Protein AF-A0A969B876-F1 (afdb_monomer_lite)

pLDDT: mean 83.26, std 17.42, range [34.38, 95.25]

Secondary structure (DSSP, 8-state):
-----------SS-SS--HHHHHHHHHHSS---TT-BSB-TTS-B---HHHHHHTTT---EEEEEEETTSHHHHTTT--BS-TT-HHHHHHHHHHS--SEEEEE--SSTTT---S--SS----

Foldseek 3Di:
DPDDDDDQQQAPAGSDEDLQQSLLCQFQVAGDDHQWACAHPVLHHGHTPQNVCVVVVDAAEDEDQAACLARNNLSNFDGGGGSVVSVRSVVRVLVGSHRAYEYDHPDPCVPDVDRDPPRYDDD

Radius of gyration: 14.63 Å; chains: 1; bounding box: 33×41×38 Å

Sequence (123 aa):
MPFTGFINTSSQSHKITDSGAGGTAFSIGKRSYNGSIGVAPDTLPAENITEMLSKKGYNTGVVSTSSVTHATPACFYAHVKLRKMEEEIARQLVHSDIDFLRGEAQGFCAKKRRVQLFRFFTI

Structure (mmCIF, N/CA/C/O backbone):
data_AF-A0A969B876-F1
#
_entry.id   AF-A0A969B876-F1
#
loop_
_atom_site.group_PDB
_atom_site.id
_atom_site.type_symbol
_atom_site.label_atom_id
_atom_site.label_alt_id
_atom_site.label_comp_id
_atom_site.label_asym_id
_atom_site.label_entity_id
_atom_site.label_seq_id
_atom_site.pdbx_PDB_ins_code
_atom_site.Cartn_x
_atom_site.Cartn_y
_atom_site.Cartn_z
_atom_site.occupancy
_atom_site.B_iso_or_equiv
_atom_site.auth_seq_id
_atom_site.auth_comp_id
_atom_site.auth_asym_id
_atom_site.auth_atom_id
_atom_site.pdbx_PDB_model_num
ATOM 1 N N . MET A 1 1 ? -7.332 -23.294 6.217 1.00 75.75 1 MET A N 1
ATOM 2 C CA . MET A 1 1 ? -8.273 -22.781 5.198 1.00 75.75 1 MET A CA 1
ATOM 3 C C . MET A 1 1 ? -8.767 -23.955 4.364 1.00 75.75 1 MET A C 1
ATOM 5 O O . MET A 1 1 ? -7.915 -24.727 3.948 1.00 75.75 1 MET A O 1
ATOM 9 N N . PRO A 1 2 ? -10.085 -24.134 4.162 1.00 91.06 2 PRO A N 1
ATOM 10 C CA . PRO A 1 2 ? -10.636 -25.296 3.448 1.00 91.06 2 PRO A CA 1
ATOM 11 C C . PRO A 1 2 ? -10.579 -25.185 1.912 1.00 91.06 2 PRO A C 1
ATOM 13 O O . PRO A 1 2 ? -10.758 -26.185 1.229 1.00 91.06 2 PRO A O 1
ATOM 16 N N . PHE A 1 3 ? -10.304 -23.994 1.368 1.00 92.25 3 PHE A N 1
ATOM 17 C CA . PHE A 1 3 ? -10.189 -23.739 -0.072 1.00 92.25 3 PHE A CA 1
ATOM 18 C C . PHE A 1 3 ? -8.804 -23.188 -0.412 1.00 92.25 3 PHE A C 1
ATOM 20 O O . PHE A 1 3 ? -8.182 -22.512 0.408 1.00 92.25 3 PHE A O 1
ATOM 27 N N . THR A 1 4 ? -8.321 -23.476 -1.619 1.00 92.69 4 THR A N 1
ATOM 28 C CA . THR A 1 4 ? -7.033 -22.999 -2.141 1.00 92.69 4 THR A CA 1
ATOM 29 C C . THR A 1 4 ? -7.228 -22.513 -3.572 1.00 92.69 4 THR A C 1
ATOM 31 O O . THR A 1 4 ? -7.958 -23.130 -4.342 1.00 92.69 4 THR A O 1
ATOM 34 N N . GLY A 1 5 ? -6.584 -21.402 -3.919 1.00 93.31 5 GLY A N 1
ATOM 35 C CA . GLY A 1 5 ? -6.605 -20.828 -5.259 1.00 93.31 5 GLY A CA 1
ATOM 36 C C . GLY A 1 5 ? -5.231 -20.291 -5.634 1.00 93.31 5 GLY A C 1
ATOM 37 O O . GLY A 1 5 ? -4.404 -20.012 -4.766 1.00 93.31 5 GLY A O 1
ATOM 38 N N . PHE A 1 6 ? -4.995 -20.143 -6.933 1.00 94.06 6 PHE A N 1
ATOM 39 C CA . PHE A 1 6 ? -3.778 -19.537 -7.460 1.00 94.06 6 PHE A CA 1
ATOM 40 C C . PHE A 1 6 ? -4.066 -18.109 -7.906 1.00 94.06 6 PHE A C 1
ATOM 42 O O . PHE A 1 6 ? -5.085 -17.844 -8.543 1.00 94.06 6 PHE A O 1
ATOM 49 N N . ILE A 1 7 ? -3.153 -17.193 -7.588 1.00 93.69 7 ILE A N 1
ATOM 50 C CA . ILE A 1 7 ? -3.236 -15.796 -8.011 1.00 93.69 7 ILE A CA 1
ATOM 51 C C . ILE A 1 7 ? -2.020 -15.424 -8.854 1.00 93.69 7 ILE A C 1
ATOM 53 O O . ILE A 1 7 ? -0.901 -15.857 -8.583 1.00 93.69 7 ILE A O 1
ATOM 57 N N . ASN A 1 8 ? -2.239 -14.594 -9.873 1.00 91.62 8 ASN A N 1
ATOM 58 C CA . ASN A 1 8 ? -1.157 -14.008 -10.654 1.00 91.62 8 ASN A CA 1
ATOM 59 C C . ASN A 1 8 ? -0.767 -12.646 -10.064 1.00 91.62 8 ASN A C 1
ATOM 61 O O . ASN A 1 8 ? -1.570 -11.710 -10.079 1.00 91.62 8 ASN A O 1
ATOM 65 N N . THR A 1 9 ? 0.477 -12.549 -9.597 1.00 92.94 9 THR A N 1
ATOM 66 C CA . THR A 1 9 ? 1.043 -11.392 -8.894 1.00 92.94 9 THR A CA 1
ATOM 67 C C . THR A 1 9 ? 1.900 -10.485 -9.776 1.00 92.94 9 THR A C 1
ATOM 69 O O . THR A 1 9 ? 2.524 -9.570 -9.253 1.00 92.94 9 THR A O 1
ATOM 72 N N . SER A 1 10 ? 1.951 -10.694 -11.097 1.00 92.19 10 SER A N 1
ATOM 73 C CA . SER A 1 10 ? 2.715 -9.824 -12.002 1.00 92.19 10 SER A CA 1
ATOM 74 C C . SER A 1 10 ? 2.293 -8.358 -11.860 1.00 92.19 10 SER A C 1
ATOM 76 O O . SER A 1 10 ? 1.090 -8.063 -11.866 1.00 92.19 10 SER A O 1
ATOM 78 N N . SER A 1 11 ? 3.260 -7.442 -11.811 1.00 89.81 11 SER A N 1
ATOM 79 C CA . SER A 1 11 ? 2.964 -6.012 -11.865 1.00 89.81 11 SER A CA 1
ATOM 80 C C . SER A 1 11 ? 2.611 -5.593 -13.291 1.00 89.81 11 SER A C 1
ATOM 82 O O . SER A 1 11 ? 2.718 -6.373 -14.240 1.00 89.81 11 SER A O 1
ATOM 84 N N . GLN A 1 12 ? 2.143 -4.360 -13.466 1.00 90.69 12 GLN A N 1
ATOM 85 C CA . GLN A 1 12 ? 1.807 -3.878 -14.802 1.00 90.69 12 GLN A CA 1
ATOM 86 C C . GLN A 1 12 ? 3.058 -3.635 -15.659 1.00 90.69 12 GLN A C 1
ATOM 88 O O . GLN A 1 12 ? 3.016 -3.821 -16.872 1.00 90.69 12 GLN A O 1
ATOM 93 N N . SER A 1 13 ? 4.169 -3.229 -15.037 1.00 85.62 13 SER A N 1
ATOM 94 C CA . SER A 1 13 ? 5.409 -2.922 -15.752 1.00 85.62 13 SER A CA 1
ATOM 95 C C . SER A 1 13 ? 6.359 -4.115 -15.878 1.00 85.62 13 SER A C 1
ATOM 97 O O . SER A 1 13 ? 7.139 -4.155 -16.824 1.00 85.62 13 SER A O 1
ATOM 99 N N . HIS A 1 14 ? 6.321 -5.083 -14.953 1.00 88.50 14 HIS A N 1
ATOM 100 C CA . HIS A 1 14 ? 7.266 -6.202 -14.913 1.00 88.50 14 HIS A CA 1
ATOM 101 C C . HIS A 1 14 ? 6.572 -7.536 -14.617 1.00 88.50 14 HIS A C 1
ATOM 103 O O . HIS A 1 14 ? 5.629 -7.625 -13.834 1.00 88.50 14 HIS A O 1
ATOM 109 N N . LYS A 1 15 ? 7.121 -8.627 -15.172 1.00 88.94 15 LYS A N 1
ATOM 110 C CA . LYS A 1 15 ? 6.703 -9.994 -14.808 1.00 88.94 15 LYS A CA 1
ATOM 111 C C . LYS A 1 15 ? 7.000 -10.316 -13.338 1.00 88.94 15 LYS A C 1
ATOM 113 O O . LYS A 1 15 ? 6.279 -11.102 -12.733 1.00 88.94 15 LYS A O 1
ATOM 118 N N . ILE A 1 16 ? 8.044 -9.700 -12.779 1.00 92.12 16 ILE A N 1
ATOM 119 C CA . ILE A 1 16 ? 8.460 -9.844 -11.381 1.00 92.12 16 ILE A CA 1
ATOM 120 C C . ILE A 1 16 ? 8.000 -8.602 -10.614 1.00 92.12 16 ILE A C 1
ATOM 122 O O . ILE A 1 16 ? 8.475 -7.491 -10.868 1.00 92.12 16 ILE A O 1
ATOM 126 N N . THR A 1 17 ? 7.060 -8.797 -9.691 1.00 92.69 17 THR A N 1
ATOM 127 C CA . THR A 1 17 ? 6.534 -7.725 -8.840 1.00 92.69 17 THR A CA 1
ATOM 128 C C . THR A 1 17 ? 7.476 -7.402 -7.690 1.00 92.69 17 THR A C 1
ATOM 130 O O . THR A 1 17 ? 8.203 -8.264 -7.198 1.00 92.69 17 THR A O 1
ATOM 133 N N . ASP A 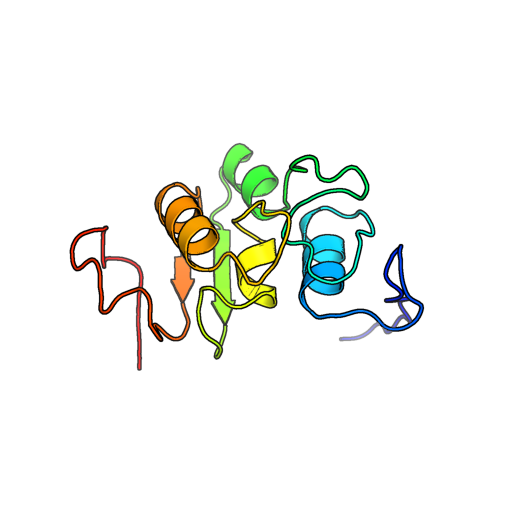1 18 ? 7.400 -6.165 -7.211 1.00 92.25 18 ASP A N 1
ATOM 134 C CA . ASP A 1 18 ? 7.922 -5.789 -5.904 1.00 92.25 18 ASP A CA 1
ATOM 135 C C . ASP A 1 18 ? 6.798 -5.738 -4.850 1.00 92.25 18 ASP A C 1
ATOM 137 O O . ASP A 1 18 ? 5.611 -5.875 -5.163 1.00 92.25 18 ASP A O 1
ATOM 141 N N . SER A 1 19 ? 7.173 -5.534 -3.583 1.00 91.94 19 SER A N 1
ATOM 142 C CA . SER A 1 19 ? 6.217 -5.422 -2.472 1.00 91.94 19 SER A CA 1
ATOM 143 C C . SER A 1 19 ? 5.278 -4.219 -2.597 1.00 91.94 19 SER A C 1
ATOM 145 O O . SER A 1 19 ? 4.157 -4.298 -2.109 1.00 91.94 19 SER A O 1
ATOM 147 N N . GLY A 1 20 ? 5.715 -3.125 -3.236 1.00 90.50 20 GLY A N 1
ATOM 148 C CA . GLY A 1 20 ? 4.887 -1.936 -3.449 1.00 90.50 20 GLY A CA 1
ATOM 149 C C . GLY A 1 20 ? 3.774 -2.188 -4.461 1.00 90.50 20 GLY A C 1
ATOM 150 O O . GLY A 1 20 ? 2.601 -2.010 -4.140 1.00 90.50 20 GLY A O 1
ATOM 151 N N . ALA A 1 21 ? 4.110 -2.708 -5.645 1.00 93.19 21 ALA A N 1
ATOM 152 C CA . ALA A 1 21 ? 3.110 -3.043 -6.658 1.00 93.19 21 ALA A CA 1
ATOM 153 C C . ALA A 1 21 ? 2.151 -4.146 -6.187 1.00 93.19 21 ALA A C 1
ATOM 155 O O . ALA A 1 21 ? 0.947 -4.053 -6.422 1.00 93.19 21 ALA A O 1
ATOM 156 N N . GLY A 1 22 ? 2.671 -5.164 -5.490 1.00 93.56 22 GLY A N 1
ATOM 157 C CA . GLY A 1 22 ? 1.857 -6.238 -4.923 1.00 93.56 22 GLY A CA 1
ATOM 158 C C . GLY A 1 22 ? 0.921 -5.737 -3.822 1.00 93.56 22 GLY A C 1
ATOM 159 O O . GLY A 1 22 ? -0.279 -5.992 -3.877 1.00 93.56 22 GLY A O 1
ATOM 160 N N . GLY A 1 23 ? 1.451 -4.980 -2.855 1.00 93.69 23 GLY A N 1
ATOM 161 C CA . GLY A 1 23 ? 0.660 -4.384 -1.775 1.00 93.69 23 GLY A CA 1
ATOM 162 C C . GLY A 1 23 ? -0.403 -3.424 -2.300 1.00 93.69 23 GLY A C 1
ATOM 163 O O . GLY A 1 23 ? -1.553 -3.502 -1.882 1.00 93.69 23 GLY A O 1
ATOM 164 N N . THR A 1 24 ? -0.049 -2.596 -3.285 1.00 94.62 24 THR A N 1
ATOM 165 C CA . THR A 1 24 ? -0.985 -1.691 -3.961 1.00 94.62 24 THR A CA 1
ATOM 166 C C . THR A 1 24 ? -2.085 -2.480 -4.663 1.00 94.62 24 THR A C 1
ATOM 168 O O . THR A 1 24 ? -3.258 -2.185 -4.479 1.00 94.62 24 THR A O 1
ATOM 171 N N . ALA A 1 25 ? -1.754 -3.548 -5.394 1.00 94.94 25 ALA A N 1
ATOM 172 C CA . ALA A 1 25 ? -2.769 -4.376 -6.045 1.00 94.94 25 ALA A CA 1
ATOM 173 C C . ALA A 1 25 ? -3.782 -4.975 -5.055 1.00 94.94 25 ALA A C 1
ATOM 175 O O . ALA A 1 25 ? -4.967 -5.044 -5.378 1.00 94.94 25 ALA A O 1
ATOM 176 N N . PHE A 1 26 ? -3.342 -5.353 -3.850 1.00 94.44 26 PHE A N 1
ATOM 177 C CA . PHE A 1 26 ? -4.241 -5.804 -2.786 1.00 94.44 26 PHE A CA 1
ATOM 178 C C . PHE A 1 26 ? -5.043 -4.672 -2.143 1.00 94.44 26 PHE A C 1
ATOM 180 O O . PHE A 1 26 ? -6.186 -4.901 -1.755 1.00 94.44 26 PHE A O 1
ATOM 187 N N . SER A 1 27 ? -4.474 -3.473 -2.016 1.00 94.25 27 SER A N 1
ATOM 188 C CA . SER A 1 27 ? -5.136 -2.366 -1.331 1.00 94.25 27 SER A CA 1
ATOM 189 C C . SER A 1 27 ? -6.142 -1.623 -2.211 1.00 94.25 27 SER A C 1
ATOM 191 O O . SER A 1 27 ? -7.222 -1.311 -1.721 1.00 94.25 27 SER A O 1
ATOM 193 N N . ILE A 1 28 ? -5.833 -1.380 -3.492 1.00 94.69 28 ILE A N 1
ATOM 194 C CA . ILE A 1 28 ? -6.697 -0.629 -4.430 1.00 94.69 28 ILE A CA 1
ATOM 195 C C . ILE A 1 28 ? -7.424 -1.527 -5.447 1.00 94.69 28 ILE A C 1
ATOM 197 O O . ILE A 1 28 ? -8.221 -1.047 -6.252 1.00 94.69 28 ILE A O 1
ATOM 201 N N . GLY A 1 29 ? -7.105 -2.827 -5.497 1.00 92.69 29 GLY A N 1
ATOM 202 C CA . GLY A 1 29 ? -7.710 -3.777 -6.442 1.00 92.69 29 GLY A CA 1
ATOM 203 C C . GLY A 1 29 ? -7.278 -3.603 -7.906 1.00 92.69 29 GLY A C 1
ATOM 204 O O . GLY A 1 29 ? -7.885 -4.185 -8.805 1.00 92.69 29 GLY A O 1
ATOM 205 N N . LYS A 1 30 ? -6.238 -2.807 -8.177 1.00 92.25 30 LYS A N 1
ATOM 206 C CA . LYS A 1 30 ? -5.701 -2.542 -9.521 1.00 92.25 30 LYS A CA 1
ATOM 207 C C . LYS A 1 30 ? -4.200 -2.789 -9.551 1.00 92.25 30 LYS A C 1
ATOM 209 O O . LYS A 1 30 ? -3.473 -2.371 -8.656 1.00 92.25 30 LYS A O 1
ATOM 214 N N . ARG A 1 31 ? -3.719 -3.436 -10.615 1.00 91.75 31 ARG A N 1
ATOM 215 C CA . ARG A 1 31 ? -2.277 -3.607 -10.836 1.00 91.75 31 ARG A CA 1
ATOM 216 C C . ARG A 1 31 ? -1.638 -2.252 -11.098 1.00 91.75 31 ARG A C 1
ATOM 218 O O . ARG A 1 31 ? -2.169 -1.479 -11.887 1.00 91.75 31 ARG A O 1
ATOM 225 N N . SER A 1 32 ? -0.487 -2.017 -10.483 1.00 93.06 32 SER A N 1
ATOM 226 C CA . SER A 1 32 ? 0.319 -0.814 -10.681 1.00 93.06 32 SER A CA 1
ATOM 227 C C . SER A 1 32 ? 1.755 -1.186 -11.073 1.00 93.06 32 SER A C 1
ATOM 229 O O . SER A 1 32 ? 2.062 -2.360 -11.315 1.00 93.06 32 SER A O 1
ATOM 231 N N . TYR A 1 33 ? 2.633 -0.196 -11.202 1.00 93.75 33 TYR A N 1
ATOM 232 C CA . TYR A 1 33 ? 4.037 -0.377 -11.577 1.00 93.75 33 TYR A CA 1
ATOM 233 C C . TYR A 1 33 ? 4.927 -0.639 -10.351 1.00 93.75 33 TYR A C 1
ATOM 235 O O . TYR A 1 33 ? 4.578 -0.276 -9.228 1.00 93.75 33 TYR A O 1
ATOM 243 N N . ASN A 1 34 ? 6.096 -1.257 -10.550 1.00 92.94 34 ASN A N 1
ATOM 244 C CA . ASN A 1 34 ? 7.018 -1.561 -9.449 1.00 92.94 34 ASN A CA 1
ATOM 245 C C . ASN A 1 34 ? 7.431 -0.306 -8.663 1.00 92.94 34 ASN A C 1
ATOM 247 O O . ASN A 1 34 ? 7.873 0.688 -9.237 1.00 92.94 34 ASN A O 1
ATOM 251 N N . GLY A 1 35 ? 7.328 -0.383 -7.339 1.00 91.56 35 GLY A N 1
ATOM 252 C CA . GLY A 1 35 ? 7.651 0.706 -6.422 1.00 91.56 35 GLY A CA 1
ATOM 253 C C . GLY A 1 35 ? 6.521 1.707 -6.183 1.00 91.56 35 GLY A C 1
ATOM 254 O O . GLY A 1 35 ? 6.729 2.631 -5.399 1.00 91.56 35 GLY A O 1
ATOM 255 N N . SER A 1 36 ? 5.354 1.532 -6.805 1.00 93.25 36 SER A N 1
ATOM 256 C CA . SER A 1 36 ? 4.137 2.289 -6.480 1.00 93.25 36 SER A CA 1
ATOM 257 C C . SER A 1 36 ? 3.633 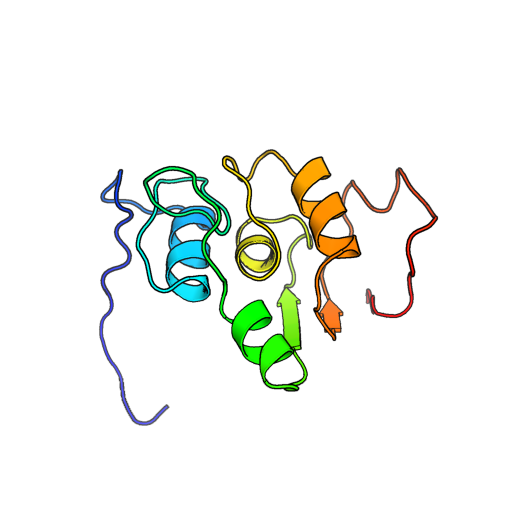1.972 -5.068 1.00 93.25 36 SER A C 1
ATOM 259 O O . SER A 1 36 ? 3.817 0.857 -4.578 1.00 93.25 36 SER A O 1
ATOM 261 N N . ILE A 1 37 ? 3.001 2.952 -4.419 1.00 95.19 37 ILE A N 1
ATOM 262 C CA . ILE A 1 37 ? 2.322 2.800 -3.126 1.00 95.19 37 ILE A CA 1
ATOM 263 C C . ILE A 1 37 ? 0.961 3.484 -3.246 1.00 95.19 37 ILE A C 1
ATOM 265 O O . ILE A 1 37 ? 0.916 4.702 -3.389 1.00 95.19 37 ILE A O 1
ATOM 269 N N . GLY A 1 38 ? -0.134 2.720 -3.256 1.00 92.38 38 GLY A N 1
ATOM 270 C CA . GLY A 1 38 ? -1.504 3.262 -3.266 1.00 92.38 38 GLY A CA 1
ATOM 271 C C . GLY A 1 38 ? -1.878 4.069 -4.520 1.00 92.38 38 GLY A C 1
ATOM 272 O O . GLY A 1 38 ? -2.880 4.780 -4.530 1.00 92.38 38 GLY A O 1
ATOM 273 N N . VAL A 1 39 ? -1.085 3.998 -5.589 1.00 94.69 39 VAL A N 1
ATOM 274 C CA . VAL A 1 39 ? -1.340 4.736 -6.835 1.00 94.69 39 VAL A CA 1
ATOM 275 C C . VAL A 1 39 ? -1.664 3.790 -7.979 1.00 94.69 39 VAL A C 1
ATOM 277 O O . VAL A 1 39 ? -1.109 2.693 -8.092 1.00 94.69 39 VAL A O 1
ATOM 280 N N . ALA A 1 40 ? -2.551 4.240 -8.854 1.00 92.69 40 ALA A N 1
ATOM 281 C CA . ALA A 1 40 ? -2.864 3.564 -10.097 1.00 92.69 40 ALA A CA 1
ATOM 282 C C . ALA A 1 40 ? -1.693 3.668 -11.109 1.00 92.69 40 ALA A C 1
ATOM 284 O O . ALA A 1 40 ? -0.749 4.440 -10.915 1.00 92.69 40 ALA A O 1
ATOM 285 N N . PRO A 1 41 ? -1.733 2.876 -12.198 1.00 90.00 41 PRO A N 1
ATOM 286 C CA . PRO A 1 41 ? -0.804 2.949 -13.333 1.00 90.00 41 PRO A CA 1
ATOM 287 C C . PRO A 1 41 ? -0.460 4.344 -13.858 1.00 90.00 41 PRO A C 1
ATOM 289 O O . PRO A 1 41 ? 0.660 4.595 -14.292 1.00 90.00 41 PRO A O 1
ATOM 292 N N . ASP A 1 42 ? -1.442 5.238 -13.827 1.00 89.94 42 ASP A N 1
ATOM 293 C CA . ASP A 1 42 ? -1.378 6.635 -14.257 1.00 89.94 42 ASP A CA 1
ATOM 294 C C . ASP A 1 42 ? -0.720 7.552 -13.213 1.00 89.94 42 ASP A C 1
ATOM 296 O O . ASP A 1 42 ? -0.648 8.765 -13.403 1.00 89.94 42 ASP A O 1
ATOM 300 N N . THR A 1 43 ? -0.198 6.982 -12.122 1.00 89.38 43 THR A N 1
ATOM 301 C CA . THR A 1 43 ? 0.384 7.667 -10.960 1.00 89.38 43 THR A CA 1
ATOM 302 C C . THR A 1 43 ? -0.613 8.485 -10.140 1.00 89.38 43 THR A C 1
ATOM 304 O O . THR A 1 43 ? -0.193 9.220 -9.241 1.00 89.38 43 THR A O 1
ATOM 307 N N . LEU A 1 44 ? -1.914 8.359 -10.418 1.00 93.44 44 LEU A N 1
ATOM 308 C CA . LEU A 1 44 ? -2.956 9.024 -9.650 1.00 93.44 44 LEU A CA 1
ATOM 309 C C . LEU A 1 44 ? -3.260 8.234 -8.368 1.00 93.44 44 LEU A C 1
ATOM 311 O O . LEU A 1 44 ? -3.223 6.997 -8.378 1.00 93.44 44 LEU A O 1
ATOM 315 N N . PRO A 1 45 ? -3.548 8.923 -7.250 1.00 93.00 45 PRO A N 1
ATOM 316 C CA . PRO A 1 45 ? -3.990 8.266 -6.027 1.00 93.00 45 PRO A CA 1
ATOM 317 C C . PRO A 1 45 ? -5.301 7.523 -6.295 1.00 93.00 45 PRO A C 1
ATOM 319 O O . PRO A 1 45 ? -6.239 8.079 -6.869 1.00 93.00 45 PRO A O 1
ATOM 322 N N . ALA A 1 46 ? -5.351 6.257 -5.894 1.00 93.56 46 ALA A N 1
ATOM 323 C CA . ALA A 1 46 ? -6.546 5.434 -5.976 1.00 93.56 46 ALA A CA 1
ATOM 324 C C . ALA A 1 46 ? -6.981 5.055 -4.567 1.00 93.56 46 ALA A C 1
ATOM 326 O O . ALA A 1 46 ? -6.139 4.693 -3.752 1.00 93.56 46 ALA A O 1
ATOM 327 N N . GLU A 1 47 ? -8.285 5.122 -4.311 1.00 94.00 47 GLU A N 1
ATOM 328 C CA . GLU A 1 47 ? -8.853 4.800 -3.005 1.00 94.00 47 GLU A CA 1
ATOM 329 C C . GLU A 1 47 ? -8.465 3.380 -2.575 1.00 94.00 47 GLU A C 1
ATOM 331 O O . GLU A 1 47 ? -8.601 2.420 -3.343 1.00 94.00 47 GLU A O 1
ATOM 336 N N . ASN A 1 48 ? -7.956 3.262 -1.353 1.00 93.94 48 ASN A N 1
ATOM 337 C CA . ASN A 1 48 ? -7.530 1.996 -0.782 1.00 93.94 48 ASN A CA 1
ATOM 338 C C . ASN A 1 48 ? -8.634 1.369 0.092 1.00 93.94 48 ASN A C 1
ATOM 340 O O . ASN A 1 48 ? -9.590 2.018 0.516 1.00 93.94 48 ASN A O 1
ATOM 344 N N . ILE A 1 49 ? -8.500 0.077 0.392 1.00 94.19 49 ILE A N 1
ATOM 345 C CA . ILE A 1 49 ? -9.501 -0.664 1.166 1.00 94.19 49 ILE A CA 1
ATOM 346 C C . ILE A 1 49 ? -9.730 -0.100 2.577 1.00 94.19 49 ILE A C 1
ATOM 348 O O . ILE A 1 49 ? -10.850 -0.188 3.077 1.00 94.19 49 ILE A O 1
ATOM 352 N N . THR A 1 50 ? -8.716 0.480 3.230 1.00 91.38 50 THR A N 1
ATOM 353 C CA . THR A 1 50 ? -8.892 1.029 4.584 1.00 91.38 50 THR A CA 1
ATOM 354 C C . THR A 1 50 ? -9.680 2.335 4.543 1.00 91.38 50 THR A C 1
ATOM 356 O O . THR A 1 50 ? -10.593 2.504 5.344 1.00 91.38 50 THR A O 1
ATOM 359 N N . GLU A 1 51 ? -9.445 3.189 3.547 1.00 92.25 51 GLU A N 1
ATOM 360 C CA . GLU A 1 51 ? -10.233 4.402 3.305 1.00 92.25 51 GLU A CA 1
ATOM 361 C C . GLU A 1 51 ? -11.696 4.055 3.006 1.00 92.25 51 GLU A C 1
ATOM 363 O O . GLU A 1 51 ? -12.614 4.630 3.595 1.00 92.25 51 GLU A O 1
ATOM 368 N N . MET A 1 52 ? -11.928 3.051 2.150 1.00 93.25 52 MET A N 1
ATOM 369 C CA . MET A 1 52 ? -13.279 2.570 1.844 1.00 93.25 52 MET A CA 1
ATOM 370 C C . MET A 1 52 ? -14.014 2.054 3.088 1.00 93.25 52 MET A C 1
ATOM 372 O O . MET A 1 52 ? -15.229 2.227 3.209 1.00 93.25 52 MET A O 1
ATOM 376 N N . LEU A 1 53 ? -13.304 1.367 3.987 1.00 92.62 53 LEU A N 1
ATOM 377 C CA . LEU A 1 53 ? -13.864 0.815 5.220 1.00 92.62 53 LEU A CA 1
ATOM 378 C C . LEU A 1 53 ? -14.096 1.898 6.278 1.00 92.62 53 LEU A C 1
ATOM 380 O O . LEU A 1 53 ? -15.146 1.892 6.920 1.00 92.62 53 LEU A O 1
ATOM 384 N N . SER A 1 54 ? -13.180 2.857 6.397 1.00 90.06 54 SER A N 1
ATOM 385 C CA . SER A 1 54 ? -13.305 3.990 7.313 1.00 90.06 54 SER A CA 1
ATOM 386 C C . SER A 1 54 ? -14.513 4.866 6.961 1.00 90.06 54 SER A C 1
ATOM 388 O O . SER A 1 54 ? -15.341 5.160 7.822 1.00 90.06 54 SER A O 1
ATOM 390 N N . LYS A 1 55 ? -14.745 5.142 5.665 1.00 91.44 55 LYS A N 1
ATOM 391 C CA . LYS A 1 55 ? -15.963 5.835 5.186 1.00 91.44 55 LYS A CA 1
ATOM 392 C C . LYS A 1 55 ? -17.265 5.118 5.544 1.00 91.44 55 LYS A C 1
ATOM 394 O O . LYS A 1 55 ? -18.318 5.747 5.610 1.00 91.44 55 LYS A O 1
ATOM 399 N N . LYS A 1 56 ? -17.210 3.802 5.753 1.00 93.88 56 LYS A N 1
ATOM 400 C CA . LYS A 1 56 ? -18.349 2.975 6.174 1.00 93.88 56 LYS A CA 1
ATOM 401 C C . LYS A 1 56 ? -18.452 2.827 7.698 1.00 93.88 56 LYS A C 1
ATOM 403 O O . LYS A 1 56 ? -19.361 2.147 8.163 1.00 93.88 56 LYS A O 1
ATOM 408 N N . GLY A 1 57 ? -17.550 3.443 8.464 1.00 91.94 57 GLY A N 1
ATOM 409 C CA . GLY A 1 57 ? -17.527 3.387 9.926 1.00 91.94 57 GLY A CA 1
ATOM 410 C C . GLY A 1 57 ? -16.957 2.089 10.502 1.00 91.94 57 GLY A C 1
ATOM 411 O O . GLY A 1 57 ? -17.249 1.761 11.649 1.00 91.94 57 GLY A O 1
ATOM 412 N N . TYR A 1 58 ? -16.182 1.324 9.725 1.00 92.75 58 TYR A N 1
ATOM 413 C CA . TYR A 1 58 ? -15.470 0.157 10.248 1.00 92.75 58 TYR A CA 1
ATOM 414 C C . TYR A 1 58 ? -14.131 0.563 10.853 1.00 92.75 58 TYR A C 1
ATOM 416 O O . TYR A 1 58 ? -13.393 1.344 10.256 1.00 92.75 58 TYR A O 1
ATOM 424 N N . ASN A 1 59 ? -13.774 -0.069 11.971 1.00 90.81 59 ASN A N 1
ATOM 425 C CA . ASN A 1 59 ? -12.448 0.094 12.550 1.00 90.81 59 ASN A CA 1
ATOM 426 C C . ASN A 1 59 ? -11.395 -0.573 11.659 1.00 90.81 59 ASN A C 1
ATOM 428 O O . ASN A 1 59 ? -11.534 -1.745 11.294 1.00 90.81 59 ASN A O 1
ATOM 432 N N . THR A 1 60 ? -10.319 0.146 11.350 1.00 89.44 60 THR A N 1
ATOM 433 C CA . THR A 1 60 ? -9.255 -0.347 10.462 1.00 89.44 60 THR A CA 1
ATOM 434 C C . THR A 1 60 ? -7.919 -0.500 11.183 1.00 89.44 60 THR A C 1
ATOM 436 O O . THR A 1 60 ? -7.554 0.298 12.042 1.00 89.44 60 THR A O 1
ATOM 439 N N . GLY A 1 61 ? -7.161 -1.548 10.849 1.00 89.25 61 GLY A N 1
ATOM 440 C CA . GLY A 1 61 ? -5.894 -1.832 11.515 1.00 89.25 61 GLY A CA 1
ATOM 441 C C . GLY A 1 61 ? -4.833 -2.409 10.588 1.00 89.25 61 GLY A C 1
ATOM 442 O O . GLY A 1 61 ? -5.119 -3.313 9.806 1.00 89.25 61 GLY A O 1
ATOM 443 N N . VAL A 1 62 ? -3.598 -1.918 10.705 1.00 88.75 62 VAL A N 1
ATOM 444 C CA . VAL A 1 62 ? -2.431 -2.404 9.955 1.00 88.75 62 VAL A CA 1
ATOM 445 C C . VAL A 1 62 ? -1.340 -2.825 10.932 1.00 88.75 62 VAL A C 1
ATOM 447 O O . VAL A 1 62 ? -0.863 -2.038 11.747 1.00 88.75 62 VAL A O 1
ATOM 450 N N . VAL A 1 63 ? -0.924 -4.087 10.840 1.00 89.81 63 VAL A N 1
ATOM 451 C CA . VAL A 1 63 ? 0.127 -4.657 11.687 1.00 89.81 63 VAL A CA 1
ATOM 452 C C . VAL A 1 63 ? 1.218 -5.234 10.799 1.00 89.81 63 VAL A C 1
ATOM 454 O O . VAL A 1 63 ? 0.947 -6.055 9.927 1.00 89.81 63 VAL A O 1
ATOM 457 N N . SER A 1 64 ? 2.456 -4.810 11.029 1.00 86.94 64 SER A N 1
ATOM 458 C CA . SER A 1 64 ? 3.644 -5.350 10.375 1.00 86.94 64 SER A CA 1
ATOM 459 C C . SER A 1 64 ? 4.753 -5.573 11.395 1.00 86.94 64 SER A C 1
ATOM 461 O O . SER A 1 64 ? 4.810 -4.904 12.421 1.00 86.94 64 SER A O 1
ATOM 463 N N . THR A 1 65 ? 5.656 -6.505 11.109 1.00 87.38 65 THR A N 1
ATOM 464 C CA . THR A 1 65 ? 6.925 -6.639 11.839 1.00 87.38 65 THR A CA 1
ATOM 465 C C . THR A 1 65 ? 8.005 -5.715 11.282 1.00 87.38 65 THR A C 1
ATOM 467 O O . THR A 1 65 ? 8.974 -5.429 11.971 1.00 87.38 65 THR A O 1
ATOM 470 N N . SER A 1 66 ? 7.845 -5.246 10.041 1.00 85.62 66 SER A N 1
ATOM 471 C CA . SER A 1 66 ? 8.760 -4.304 9.395 1.00 85.62 66 SER A CA 1
ATOM 472 C C . SER A 1 66 ? 8.538 -2.870 9.872 1.00 85.62 66 SER A C 1
ATOM 474 O O . SER A 1 66 ? 7.546 -2.572 10.543 1.00 85.62 66 SER A O 1
ATOM 476 N N . SER A 1 67 ? 9.388 -1.953 9.394 1.00 85.38 67 SER A N 1
ATOM 477 C CA . SER A 1 67 ? 9.130 -0.517 9.520 1.00 85.38 67 SER A CA 1
ATOM 478 C C . SER A 1 67 ? 7.734 -0.153 9.016 1.00 85.38 67 SER A C 1
ATOM 480 O O . SER A 1 67 ? 7.275 -0.673 7.991 1.00 85.38 67 SER A O 1
ATOM 482 N N . VAL A 1 68 ? 7.069 0.756 9.723 1.00 86.00 68 VAL A N 1
ATOM 483 C CA . VAL A 1 68 ? 5.734 1.244 9.356 1.00 86.00 68 VAL A CA 1
ATOM 484 C C . VAL A 1 68 ? 5.717 1.979 8.023 1.00 86.00 68 VAL A C 1
ATOM 486 O O . VAL A 1 68 ? 4.715 1.905 7.321 1.00 86.00 68 VAL A O 1
ATOM 489 N N . THR A 1 69 ? 6.830 2.611 7.637 1.00 88.06 69 THR A N 1
ATOM 490 C CA . THR A 1 69 ? 7.015 3.290 6.341 1.00 88.06 69 THR A CA 1
ATOM 491 C C . THR A 1 69 ? 7.394 2.340 5.207 1.00 88.06 69 THR A C 1
ATOM 493 O O . THR A 1 69 ? 7.520 2.764 4.059 1.00 88.06 69 THR A O 1
ATOM 496 N N . HIS A 1 70 ? 7.587 1.049 5.500 1.00 90.19 70 HIS A N 1
ATOM 497 C CA . HIS A 1 70 ? 7.934 0.065 4.486 1.00 90.19 70 HIS A CA 1
ATOM 498 C C . HIS A 1 70 ? 6.779 -0.136 3.490 1.00 90.19 70 HIS A C 1
ATOM 500 O O . HIS A 1 70 ? 5.618 0.132 3.789 1.00 90.19 70 HIS A O 1
ATOM 506 N N . ALA A 1 71 ? 7.086 -0.651 2.296 1.00 89.44 71 ALA A N 1
ATOM 507 C CA . ALA A 1 71 ? 6.132 -0.672 1.188 1.00 89.44 71 ALA A CA 1
ATOM 508 C C . ALA A 1 71 ? 4.819 -1.399 1.508 1.00 89.44 71 ALA A C 1
ATOM 510 O O . ALA A 1 71 ? 3.750 -0.873 1.220 1.00 89.44 71 ALA A O 1
ATOM 511 N N . THR A 1 72 ? 4.890 -2.585 2.118 1.00 92.12 72 THR A N 1
ATOM 512 C CA . THR A 1 72 ? 3.706 -3.413 2.385 1.00 92.12 72 THR A CA 1
ATOM 513 C C . THR A 1 72 ? 2.678 -2.715 3.284 1.00 92.12 72 THR A C 1
ATOM 515 O O . THR A 1 72 ? 1.536 -2.606 2.847 1.00 92.12 72 THR A O 1
ATOM 518 N N . PRO A 1 73 ? 3.024 -2.213 4.492 1.00 92.31 73 PRO A N 1
ATOM 519 C CA . PRO A 1 73 ? 2.059 -1.476 5.308 1.00 92.31 73 PRO A CA 1
ATOM 520 C C . PRO A 1 73 ? 1.656 -0.134 4.680 1.00 92.31 73 PRO A C 1
ATOM 522 O O . PRO A 1 73 ? 0.486 0.228 4.751 1.00 92.31 73 PRO A O 1
ATOM 525 N N . ALA A 1 74 ? 2.581 0.569 4.013 1.00 92.25 74 ALA A N 1
ATOM 526 C CA . ALA A 1 74 ? 2.313 1.873 3.405 1.00 92.25 74 ALA A CA 1
ATOM 527 C C . ALA A 1 74 ? 1.218 1.849 2.329 1.00 92.25 74 ALA A C 1
ATOM 529 O O . ALA A 1 74 ? 0.457 2.806 2.215 1.00 92.25 74 ALA A O 1
ATOM 530 N N . CYS A 1 75 ? 1.080 0.750 1.579 1.00 94.38 75 CYS A N 1
ATOM 531 C CA . CYS A 1 75 ? 0.061 0.624 0.526 1.00 94.38 75 CYS A CA 1
ATOM 532 C C . CYS A 1 75 ? -1.383 0.737 1.033 1.00 94.38 75 CYS A C 1
ATOM 534 O O . CYS A 1 75 ? -2.290 0.930 0.225 1.00 94.38 75 CYS A O 1
ATOM 536 N N . PHE A 1 76 ? -1.604 0.578 2.339 1.00 93.31 76 PHE A N 1
ATOM 537 C CA . PHE A 1 76 ? -2.928 0.602 2.952 1.00 93.31 76 PHE A CA 1
ATOM 538 C C . PHE A 1 76 ? -3.325 1.969 3.507 1.00 93.31 76 PHE A C 1
ATOM 540 O O . PHE A 1 76 ? -4.462 2.096 3.935 1.00 93.31 76 PHE A O 1
ATOM 547 N N . TYR A 1 77 ? -2.428 2.958 3.532 1.00 92.38 77 TYR A N 1
ATOM 548 C CA . TYR A 1 77 ? -2.715 4.278 4.113 1.00 92.38 77 TYR A CA 1
ATOM 549 C C . TYR A 1 77 ? -2.094 5.458 3.371 1.00 92.38 77 TYR A C 1
ATOM 551 O O . TYR A 1 77 ? -2.417 6.603 3.675 1.00 92.38 77 TYR A O 1
ATOM 559 N N . ALA A 1 78 ? -1.157 5.200 2.459 1.00 93.75 78 ALA A N 1
ATOM 560 C CA . ALA A 1 78 ? -0.440 6.227 1.729 1.00 93.75 78 ALA A CA 1
ATOM 561 C C . ALA A 1 78 ? -0.571 6.035 0.216 1.00 93.75 78 ALA A C 1
ATOM 563 O O . ALA A 1 78 ? -0.713 4.925 -0.298 1.00 93.75 78 ALA A O 1
ATOM 564 N N . HIS A 1 79 ? -0.437 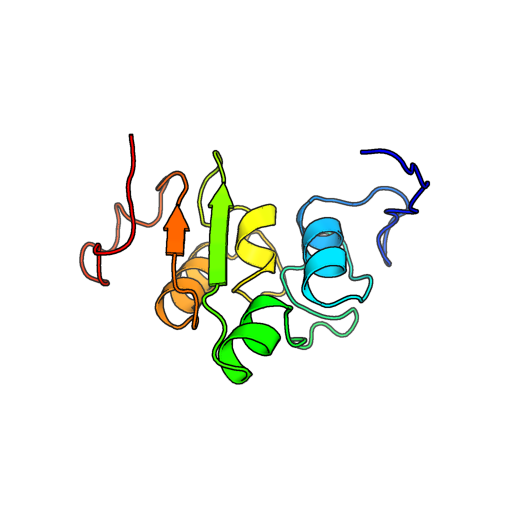7.152 -0.486 1.00 95.25 79 HIS A N 1
ATOM 565 C CA . HIS A 1 79 ? -0.470 7.302 -1.927 1.00 95.25 79 HIS A CA 1
ATOM 566 C C . HIS A 1 79 ? 0.778 8.081 -2.350 1.00 95.25 79 HIS A C 1
ATOM 568 O O . HIS A 1 79 ? 0.830 9.313 -2.276 1.00 95.25 79 HIS A O 1
ATOM 574 N N . VAL A 1 80 ? 1.816 7.361 -2.777 1.00 94.12 80 VAL A N 1
ATOM 575 C CA . VAL A 1 80 ? 3.054 7.954 -3.295 1.00 94.12 80 VAL A CA 1
ATOM 576 C C . VAL A 1 80 ? 3.533 7.233 -4.548 1.00 94.12 80 VAL A C 1
ATOM 578 O O . VAL A 1 80 ? 3.375 6.024 -4.718 1.00 94.12 80 VAL A O 1
ATOM 581 N N . LYS A 1 81 ? 4.187 7.988 -5.434 1.00 92.88 81 LYS A N 1
ATOM 582 C CA . LYS A 1 81 ? 4.687 7.456 -6.708 1.00 92.88 81 LYS A CA 1
ATOM 583 C C . LYS A 1 81 ? 5.814 6.445 -6.528 1.00 92.88 81 LYS A C 1
ATOM 585 O O . LYS A 1 81 ? 5.975 5.565 -7.369 1.00 92.88 81 LYS A O 1
ATOM 590 N N . LEU A 1 82 ? 6.616 6.606 -5.478 1.00 90.75 82 LEU A N 1
ATOM 591 C CA . LEU A 1 82 ? 7.796 5.795 -5.216 1.00 90.75 82 LEU A CA 1
ATOM 592 C C . LEU A 1 82 ? 7.863 5.426 -3.735 1.00 90.75 82 LEU A C 1
ATOM 594 O O . LEU A 1 82 ? 7.902 6.300 -2.874 1.00 90.75 82 LEU A O 1
ATOM 598 N N . ARG A 1 83 ? 8.022 4.134 -3.446 1.00 90.06 83 ARG A N 1
ATOM 599 C CA . ARG A 1 83 ? 8.200 3.572 -2.095 1.00 90.06 83 ARG A CA 1
ATOM 600 C C . ARG A 1 83 ? 9.388 4.126 -1.306 1.00 90.06 83 ARG A C 1
ATOM 602 O O . ARG A 1 83 ? 9.458 3.924 -0.105 1.00 90.06 83 ARG A O 1
ATOM 609 N N . LYS A 1 84 ? 10.332 4.795 -1.977 1.00 89.25 84 LYS A N 1
ATOM 610 C CA . LYS A 1 84 ? 11.477 5.471 -1.344 1.00 89.25 84 LYS A CA 1
ATOM 611 C C . LYS A 1 84 ? 11.099 6.814 -0.709 1.00 89.25 84 LYS A C 1
ATOM 613 O O . LYS A 1 84 ? 11.911 7.389 0.006 1.00 89.25 84 LYS A O 1
ATOM 618 N N . MET A 1 85 ? 9.896 7.331 -0.971 1.00 89.00 85 MET A N 1
ATOM 619 C CA . MET A 1 85 ? 9.396 8.587 -0.404 1.00 89.00 85 MET A CA 1
ATOM 620 C C . MET A 1 85 ? 8.893 8.387 1.034 1.00 89.00 85 MET A C 1
ATOM 622 O O . MET A 1 85 ? 7.759 8.731 1.356 1.00 89.00 85 MET A O 1
ATOM 626 N N . GLU A 1 86 ? 9.729 7.812 1.900 1.00 86.56 86 GLU A N 1
ATOM 627 C CA . GLU A 1 86 ? 9.349 7.425 3.264 1.00 86.56 86 GLU A CA 1
ATOM 628 C C . GLU A 1 86 ? 8.887 8.611 4.118 1.00 86.56 86 GLU A C 1
ATOM 630 O O . GLU A 1 86 ? 7.978 8.459 4.930 1.00 86.56 86 GLU A O 1
ATOM 635 N N . GLU A 1 87 ? 9.454 9.803 3.909 1.00 86.12 87 GLU A N 1
ATOM 636 C CA . GLU A 1 87 ? 9.026 11.014 4.619 1.00 86.12 87 GLU A CA 1
ATOM 637 C C . GLU A 1 87 ? 7.589 11.419 4.269 1.00 86.12 87 GLU A C 1
ATOM 639 O O . GLU A 1 87 ? 6.822 11.792 5.157 1.00 86.12 87 GLU A O 1
ATOM 644 N N . GLU A 1 88 ? 7.202 11.311 2.994 1.00 88.31 88 GLU A N 1
ATOM 645 C CA . GLU A 1 88 ? 5.843 11.638 2.556 1.00 88.31 88 GLU A CA 1
ATOM 646 C C . GLU A 1 88 ? 4.855 10.552 2.989 1.00 88.31 88 GLU A C 1
ATOM 648 O O . GLU A 1 88 ? 3.770 10.872 3.467 1.00 88.31 88 GLU A O 1
ATOM 653 N N . ILE A 1 89 ? 5.256 9.277 2.922 1.00 89.50 89 ILE A N 1
ATOM 654 C CA . ILE A 1 89 ? 4.478 8.152 3.463 1.00 89.50 89 ILE A CA 1
ATOM 655 C C . ILE A 1 89 ? 4.177 8.394 4.944 1.00 89.50 89 ILE A C 1
ATOM 657 O O . ILE A 1 89 ? 3.033 8.299 5.381 1.00 89.50 89 ILE A O 1
ATOM 661 N N . ALA A 1 90 ? 5.190 8.763 5.722 1.00 87.00 90 ALA A N 1
ATOM 662 C CA . ALA A 1 90 ? 5.024 9.001 7.144 1.00 87.00 90 ALA A CA 1
ATOM 663 C C . ALA A 1 90 ? 4.191 10.257 7.453 1.00 87.00 90 ALA A C 1
ATOM 665 O O . ALA A 1 90 ? 3.472 10.296 8.452 1.00 87.00 90 ALA A O 1
ATOM 666 N N . ARG A 1 91 ? 4.238 11.279 6.588 1.00 88.00 91 ARG A N 1
ATOM 667 C CA . ARG A 1 91 ? 3.341 12.438 6.680 1.00 88.00 91 ARG A CA 1
ATOM 668 C C . ARG A 1 91 ? 1.889 12.039 6.422 1.00 88.00 91 ARG A C 1
ATOM 670 O O . ARG A 1 91 ? 1.004 12.507 7.127 1.00 88.00 91 ARG A O 1
ATOM 677 N N . GLN A 1 92 ? 1.643 11.172 5.445 1.00 89.75 92 GLN A N 1
ATOM 678 C CA . GLN A 1 92 ? 0.298 10.685 5.139 1.00 89.75 92 GLN A CA 1
ATOM 679 C C . GLN A 1 92 ? -0.235 9.747 6.222 1.00 89.75 92 GLN A C 1
ATOM 681 O O . GLN A 1 92 ? -1.405 9.841 6.561 1.00 89.75 92 GLN A O 1
ATOM 686 N N . LEU A 1 93 ? 0.626 8.945 6.855 1.00 86.81 93 LEU A N 1
ATOM 687 C CA . LEU A 1 93 ? 0.256 8.113 8.002 1.00 86.81 93 LEU A CA 1
ATOM 688 C C . LEU A 1 93 ? -0.412 8.925 9.122 1.00 86.81 93 LEU A C 1
ATOM 690 O O . LEU A 1 93 ? -1.436 8.519 9.663 1.00 86.81 93 LEU A O 1
ATOM 694 N N . VAL A 1 94 ? 0.144 10.094 9.446 1.00 84.81 94 VAL A N 1
ATOM 695 C CA . VAL A 1 94 ? -0.407 11.019 10.452 1.00 84.81 94 VAL A CA 1
ATOM 696 C C . VAL A 1 94 ? -1.815 11.503 10.105 1.00 84.81 94 VAL A C 1
ATOM 698 O O . VAL A 1 94 ? -2.615 11.752 11.002 1.00 84.81 94 VAL A O 1
ATOM 701 N N . HIS A 1 95 ? -2.090 11.681 8.817 1.00 84.94 95 HIS A N 1
ATOM 702 C CA . HIS A 1 95 ? -3.366 12.178 8.312 1.00 84.94 95 HIS A CA 1
ATOM 703 C C . HIS A 1 95 ? -4.311 11.054 7.873 1.00 84.94 95 HIS A C 1
ATOM 705 O O . HIS A 1 95 ? -5.382 11.348 7.356 1.00 84.94 95 HIS A O 1
ATOM 711 N N . SER A 1 96 ? -3.908 9.794 8.041 1.00 84.25 96 SER A N 1
ATOM 712 C CA . SER A 1 96 ? -4.702 8.643 7.627 1.00 84.25 96 SER A CA 1
ATOM 713 C C . SER A 1 96 ? -5.797 8.329 8.641 1.00 84.25 96 SER A C 1
ATOM 715 O O . SER A 1 96 ? -5.605 8.481 9.849 1.00 84.25 96 SER A O 1
ATOM 717 N N . ASP A 1 97 ? -6.919 7.809 8.15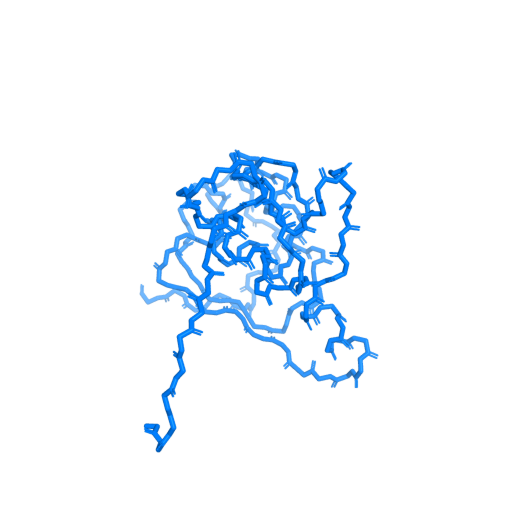1 1.00 83.50 97 ASP A N 1
ATOM 718 C CA . ASP A 1 97 ? -8.070 7.434 8.977 1.00 83.50 97 ASP A CA 1
ATOM 719 C C . ASP A 1 97 ? -7.912 6.050 9.646 1.00 83.50 97 ASP A C 1
ATOM 721 O O . ASP A 1 97 ? -8.900 5.382 9.950 1.00 83.50 97 ASP A O 1
ATOM 725 N N . ILE A 1 98 ? -6.675 5.575 9.847 1.00 85.94 98 ILE A N 1
ATOM 726 C CA . ILE A 1 98 ? -6.411 4.246 10.413 1.00 85.94 98 ILE A CA 1
ATOM 727 C C . ILE A 1 98 ? -6.585 4.229 11.929 1.00 85.94 98 ILE A C 1
ATOM 729 O O . ILE A 1 98 ? -5.983 5.030 12.653 1.00 85.94 98 ILE A O 1
ATOM 733 N N . ASP A 1 99 ? -7.315 3.224 12.429 1.00 86.75 99 ASP A N 1
ATOM 734 C CA . ASP A 1 99 ? -7.584 3.067 13.859 1.00 86.75 99 ASP A CA 1
ATOM 735 C C . ASP A 1 99 ? -6.484 2.407 14.671 1.00 86.75 99 ASP A C 1
ATOM 737 O O . ASP A 1 99 ? -6.350 2.627 15.873 1.00 86.75 99 ASP A O 1
ATOM 741 N N . PHE A 1 100 ? -5.692 1.554 14.053 1.00 85.75 100 PHE A N 1
ATOM 742 C CA . PHE A 1 100 ? -4.637 0.868 14.769 1.00 85.75 100 PHE A CA 1
ATOM 743 C C . PHE A 1 100 ? -3.476 0.608 13.838 1.00 85.75 100 PHE A C 1
ATOM 745 O O . PHE A 1 100 ? -3.636 -0.002 12.786 1.00 8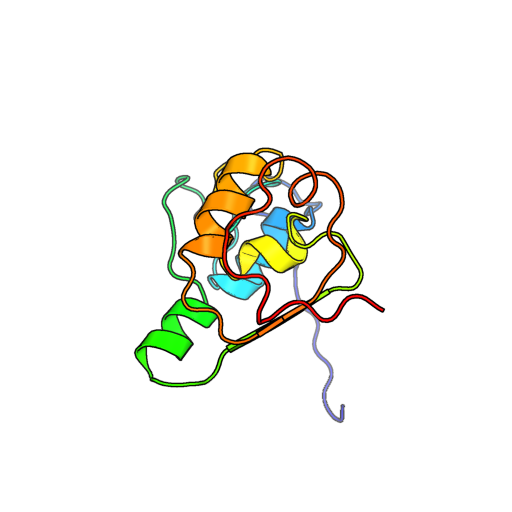5.75 100 PHE A O 1
ATOM 752 N N . LEU A 1 101 ? -2.288 1.048 14.230 1.00 84.81 101 LEU A N 1
ATOM 753 C CA . LEU A 1 101 ? -1.103 0.792 13.441 1.00 84.81 101 LEU A CA 1
ATOM 754 C C . LEU A 1 101 ? 0.043 0.356 14.332 1.00 84.81 101 LEU A C 1
ATOM 756 O O . LEU A 1 101 ? 0.427 1.042 15.276 1.00 84.81 101 LEU A O 1
ATOM 760 N N . ARG A 1 102 ? 0.599 -0.805 14.000 1.00 83.50 102 ARG A N 1
ATOM 761 C CA . ARG A 1 102 ? 1.722 -1.389 14.715 1.00 83.50 102 ARG A CA 1
ATOM 762 C C . ARG A 1 102 ? 2.790 -1.823 13.732 1.00 83.50 102 ARG A C 1
ATOM 764 O O . ARG A 1 102 ? 2.523 -2.582 12.806 1.00 83.50 102 ARG A O 1
ATOM 771 N N . GLY A 1 103 ? 4.006 -1.380 13.985 1.00 80.00 103 GLY A N 1
ATOM 772 C CA . GLY A 1 103 ? 5.193 -1.868 13.313 1.00 80.00 103 GLY A CA 1
ATOM 773 C C . GLY A 1 103 ? 6.432 -1.230 13.892 1.00 80.00 103 GLY A C 1
ATOM 774 O O . GLY A 1 103 ? 6.367 -0.496 14.882 1.00 80.00 103 GLY A O 1
ATOM 775 N N . GLU A 1 104 ? 7.563 -1.533 13.282 1.00 78.62 104 GLU A N 1
ATOM 776 C CA . GLU A 1 104 ? 8.827 -0.991 13.735 1.00 78.62 104 GLU A CA 1
ATOM 777 C C . GLU A 1 104 ? 8.925 0.504 13.396 1.00 78.62 104 GLU A C 1
ATOM 779 O O . GLU A 1 104 ? 8.477 0.963 12.343 1.00 78.62 104 GLU A O 1
ATOM 784 N N . ALA A 1 105 ? 9.515 1.285 14.295 1.00 63.50 105 ALA A N 1
ATOM 785 C CA . ALA A 1 105 ? 9.698 2.720 14.120 1.00 63.50 105 ALA A CA 1
ATOM 786 C C . ALA A 1 105 ? 11.163 3.042 13.788 1.00 63.50 105 ALA A C 1
ATOM 788 O O . ALA A 1 105 ? 11.826 3.771 14.524 1.00 63.50 105 ALA A O 1
ATOM 789 N N . GLN A 1 106 ? 11.696 2.500 12.690 1.00 55.53 106 GLN A N 1
ATOM 790 C CA . GLN A 1 106 ? 13.055 2.848 12.264 1.00 55.53 106 GLN A CA 1
ATOM 791 C C . GLN A 1 106 ? 13.064 4.193 11.510 1.00 55.53 106 GLN A C 1
ATOM 793 O O . GLN A 1 106 ? 12.262 4.436 10.612 1.00 55.53 106 GLN A O 1
ATOM 798 N N . GLY A 1 107 ? 13.975 5.097 11.886 1.00 51.62 107 GLY A N 1
ATOM 799 C CA . GLY A 1 107 ? 14.338 6.297 11.115 1.00 51.62 107 GLY A CA 1
ATOM 800 C C . GLY A 1 107 ? 13.427 7.530 11.246 1.00 51.62 107 GLY A C 1
ATOM 801 O O . GLY A 1 107 ? 13.933 8.624 11.498 1.00 51.62 107 GLY A O 1
ATOM 802 N N . PHE A 1 108 ? 12.103 7.400 11.113 1.00 53.12 108 PHE A N 1
ATOM 803 C CA . PHE A 1 108 ? 11.202 8.570 11.062 1.00 53.12 108 PHE A CA 1
ATOM 804 C C . PHE A 1 108 ? 10.799 9.102 12.447 1.00 53.12 108 PHE A C 1
ATOM 806 O O . PHE A 1 108 ? 10.873 10.307 12.708 1.00 53.12 108 PHE A O 1
ATOM 813 N N . CYS A 1 109 ? 10.441 8.209 13.378 1.00 48.59 109 CYS A N 1
ATOM 814 C CA . CYS A 1 109 ? 9.996 8.608 14.719 1.00 48.59 109 CYS A CA 1
ATOM 815 C C . CYS A 1 109 ? 11.118 9.276 15.544 1.00 48.59 109 CYS A C 1
ATOM 817 O O . CYS A 1 109 ? 10.843 10.050 16.461 1.00 48.59 109 CYS A O 1
ATOM 819 N N . ALA A 1 110 ? 12.385 9.047 15.179 1.00 40.59 110 ALA A N 1
ATOM 820 C CA . ALA A 1 110 ? 13.541 9.670 15.820 1.00 40.59 110 ALA A CA 1
ATOM 821 C C . ALA A 1 110 ? 13.704 11.170 15.482 1.00 40.59 110 ALA A C 1
ATOM 823 O O . ALA A 1 110 ? 14.279 11.905 16.283 1.00 40.59 110 ALA A O 1
ATOM 824 N N . LYS A 1 111 ? 13.192 11.654 14.334 1.00 40.88 111 LYS A N 1
ATOM 825 C CA . LYS A 1 111 ? 13.410 13.042 13.866 1.00 40.88 111 LYS A CA 1
ATOM 826 C C . LYS A 1 111 ? 12.273 14.028 14.174 1.00 40.88 111 LYS A C 1
ATOM 828 O O . LYS A 1 111 ? 12.538 15.226 14.230 1.00 40.88 111 LYS A O 1
ATOM 833 N N . LYS A 1 112 ? 11.030 13.586 14.417 1.00 41.62 112 LYS A N 1
ATOM 834 C CA . LYS A 1 112 ? 9.897 14.476 14.773 1.00 41.62 112 LYS A CA 1
ATOM 835 C C . LYS A 1 112 ? 9.045 13.895 15.916 1.00 41.62 112 LYS A C 1
ATOM 837 O O . LYS A 1 112 ? 8.040 13.233 15.691 1.00 41.62 112 LYS A O 1
ATOM 842 N N . ARG A 1 113 ? 9.433 14.198 17.164 1.00 36.75 113 ARG A N 1
ATOM 843 C CA . ARG A 1 113 ? 8.842 13.733 18.448 1.00 36.75 113 ARG A CA 1
ATOM 844 C C . ARG A 1 113 ? 7.419 14.248 18.770 1.00 36.75 113 ARG A C 1
ATOM 846 O O . ARG A 1 113 ? 7.117 14.457 19.943 1.00 36.75 113 ARG A O 1
ATOM 853 N N . ARG A 1 114 ? 6.546 14.546 17.801 1.00 34.38 114 ARG A N 1
ATOM 854 C CA . ARG A 1 114 ? 5.316 15.306 18.120 1.00 34.38 114 ARG A CA 1
ATOM 855 C C . ARG A 1 114 ? 4.085 15.030 17.265 1.00 34.38 114 ARG A C 1
ATOM 857 O O . ARG A 1 114 ? 3.320 15.949 17.003 1.00 34.38 114 ARG A O 1
ATOM 864 N N . VAL A 1 115 ? 3.847 13.779 16.880 1.00 40.69 115 VAL A N 1
ATOM 865 C CA . VAL A 1 115 ? 2.529 13.414 16.353 1.00 40.69 115 VAL A CA 1
ATOM 866 C C . VAL A 1 115 ? 2.025 12.145 17.024 1.00 40.69 115 VAL A C 1
ATOM 868 O O . VAL A 1 115 ? 2.611 11.082 16.872 1.00 40.69 115 VAL A O 1
ATOM 871 N N . GLN A 1 116 ? 1.011 12.344 17.871 1.00 36.94 116 GLN A N 1
ATOM 872 C CA . GLN A 1 116 ? 0.202 11.375 18.620 1.00 36.94 116 GLN A CA 1
ATOM 873 C C . GLN A 1 116 ? 0.706 9.926 18.646 1.00 36.94 116 GLN A C 1
ATOM 875 O O . GLN A 1 116 ? 0.252 9.034 17.935 1.00 36.94 116 GLN A O 1
ATOM 880 N N . LEU A 1 117 ? 1.596 9.699 19.606 1.00 41.00 117 LEU A N 1
ATOM 881 C CA . LEU A 1 117 ? 2.124 8.410 20.025 1.00 41.00 117 LEU A CA 1
ATOM 882 C C . LEU A 1 117 ? 1.114 7.640 20.909 1.00 41.00 117 LEU A C 1
ATOM 884 O O . LEU A 1 117 ? 1.478 7.159 21.973 1.00 41.00 117 LEU A O 1
ATOM 888 N N . PHE A 1 118 ? -0.167 7.573 20.525 1.00 37.66 118 PHE A N 1
ATOM 889 C CA . PHE A 1 118 ? -1.200 6.854 21.300 1.00 37.66 118 PHE A CA 1
ATOM 890 C C . PHE A 1 118 ? -1.650 5.523 20.678 1.00 37.66 118 PHE A C 1
ATOM 892 O O . PHE A 1 118 ? -2.487 4.836 21.254 1.00 37.66 118 PHE A O 1
ATOM 899 N N . ARG A 1 119 ? -1.085 5.111 19.534 1.00 46.72 119 ARG A N 1
ATOM 900 C CA . ARG A 1 119 ? -1.457 3.853 18.851 1.00 46.72 119 ARG A CA 1
ATOM 901 C C . ARG A 1 119 ? -0.289 2.906 18.551 1.00 46.72 119 ARG A C 1
ATOM 903 O O . ARG A 1 119 ? -0.509 1.848 17.980 1.00 46.72 119 ARG A O 1
ATOM 910 N N . PHE A 1 120 ? 0.928 3.237 18.987 1.00 44.31 120 PHE A N 1
ATOM 911 C CA . PHE A 1 120 ? 2.124 2.422 18.759 1.00 44.31 120 PHE A CA 1
ATOM 912 C C . PHE A 1 120 ? 2.476 1.590 19.997 1.00 44.31 120 PHE A C 1
ATOM 914 O O . PHE A 1 120 ? 3.037 2.110 20.956 1.00 44.31 120 PHE A O 1
ATOM 921 N N . PHE A 1 121 ? 2.188 0.288 19.962 1.00 38.75 121 PHE A N 1
ATOM 922 C CA . PHE 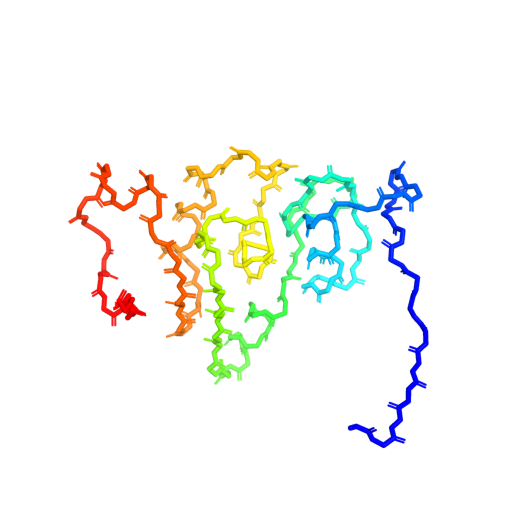A 1 121 ? 2.792 -0.678 20.886 1.00 38.75 121 PHE A CA 1
ATOM 923 C C . PHE A 1 121 ? 4.001 -1.339 20.214 1.00 38.75 121 PHE A C 1
ATOM 925 O O . PHE A 1 121 ? 3.884 -2.374 19.552 1.00 38.75 121 PHE A O 1
ATOM 932 N N . THR A 1 122 ? 5.170 -0.726 20.365 1.00 40.31 122 THR A N 1
ATOM 933 C CA . THR A 1 122 ? 6.468 -1.386 20.163 1.00 40.31 122 THR A CA 1
ATOM 934 C C . THR A 1 122 ? 6.704 -2.372 21.315 1.00 40.31 122 THR A C 1
ATOM 936 O O . THR A 1 122 ? 6.377 -2.049 22.456 1.00 40.31 122 THR A O 1
ATOM 939 N N . ILE A 1 123 ? 7.187 -3.583 21.014 1.00 40.47 123 ILE A N 1
ATOM 940 C CA . ILE A 1 123 ? 7.682 -4.547 22.021 1.00 40.47 123 ILE A CA 1
ATOM 941 C C . ILE A 1 123 ? 9.166 -4.277 22.227 1.00 40.47 123 ILE A C 1
ATOM 943 O O . ILE A 1 123 ? 9.812 -3.963 21.200 1.00 40.47 123 ILE A O 1
#